Protein AF-A0AAW9K8Q8-F1 (afdb_monomer)

Organism: Carnobacterium maltaromaticum (NCBI:txid2751)

Mean predicted aligned error: 4.81 Å

Sequence (66 a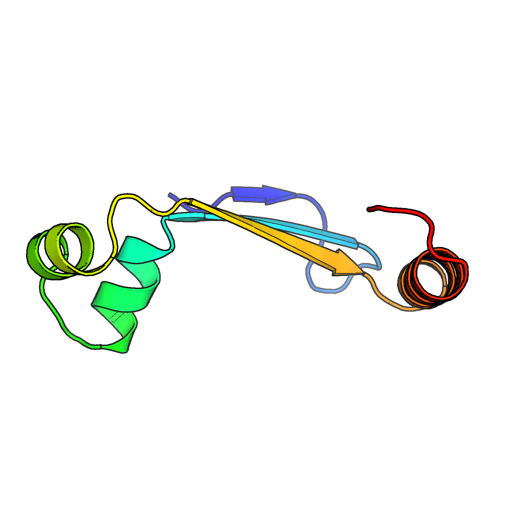a):
MTLYWGSANGHFLIRMYEKAKERAKKERKDYDMVLEEYGVVNRYELQLREHYAEFVIEELARGVPL

InterPro domains:
  IPR003491 Replication initiation protein-like, C-terminal [PF02486] (2-65)

Nearest PDB structures (foldseek):
  4cwc-assembly1_C  TM=7.912E-01  e=2.40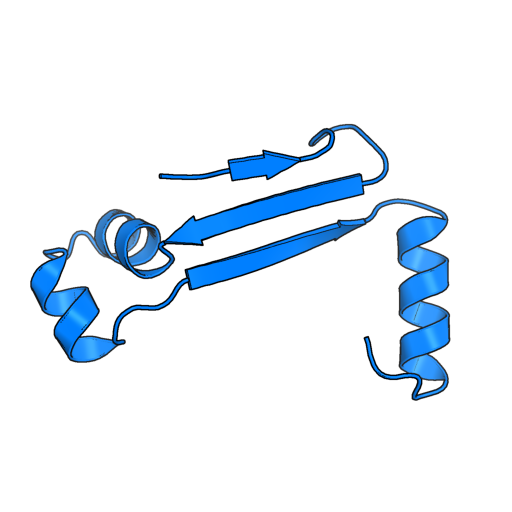5E-01  Staphylococcus aureus
  4cwe-assembly1_C  TM=7.925E-01  e=2.405E-01  Staphylococcus aureus
  6z1p-assembly1_Bf  TM=4.415E-01  e=9.417E+00  Tetrahymena thermophila SB210

Foldseek 3Di:
DKDWDDDPPDQKIKIKDFVLVVCCVVVVHDSVVSCVVPNGDIDIDIHGDDPVVVVVVVCVVVVNDD

Structure (mmCIF, N/CA/C/O backbone):
data_AF-A0AAW9K8Q8-F1
#
_entry.id   AF-A0AAW9K8Q8-F1
#
loop_
_atom_site.group_PDB
_atom_site.id
_atom_site.type_symbol
_atom_site.label_atom_id
_atom_site.label_alt_id
_atom_site.label_comp_id
_atom_site.label_asym_id
_atom_site.label_entity_id
_atom_site.label_seq_id
_atom_site.pdbx_PDB_ins_code
_atom_site.Cartn_x
_atom_site.Cartn_y
_atom_site.Cartn_z
_atom_site.occupancy
_atom_site.B_iso_or_equiv
_atom_site.auth_seq_id
_atom_site.auth_comp_id
_atom_site.auth_asym_id
_atom_site.auth_atom_id
_atom_site.pdbx_PDB_model_num
ATOM 1 N N . MET A 1 1 ? -3.072 -3.122 13.208 1.00 74.19 1 MET A N 1
ATOM 2 C CA . MET A 1 1 ? -1.613 -3.377 13.118 1.00 74.19 1 MET A CA 1
ATOM 3 C C . MET A 1 1 ? -1.146 -2.969 11.726 1.00 74.19 1 MET A C 1
ATOM 5 O O . MET A 1 1 ? -1.920 -3.149 10.795 1.00 74.19 1 MET A O 1
ATOM 9 N N . THR A 1 2 ? 0.056 -2.405 11.576 1.00 88.19 2 THR A N 1
ATOM 10 C CA . THR A 1 2 ? 0.627 -2.076 10.256 1.00 88.19 2 THR A CA 1
ATOM 11 C C . THR A 1 2 ? 1.978 -2.754 10.115 1.00 88.19 2 THR A C 1
ATOM 13 O O . THR A 1 2 ? 2.834 -2.592 10.981 1.00 88.19 2 THR A O 1
ATOM 16 N N . LEU A 1 3 ? 2.157 -3.505 9.034 1.00 91.50 3 LEU A N 1
ATOM 17 C CA . LEU A 1 3 ? 3.394 -4.197 8.702 1.00 91.50 3 LEU A CA 1
ATOM 18 C C . LEU A 1 3 ? 4.110 -3.454 7.575 1.00 91.50 3 LEU A C 1
ATOM 20 O O . LEU A 1 3 ? 3.483 -3.037 6.598 1.00 91.50 3 LEU A O 1
ATOM 24 N N . TYR A 1 4 ? 5.424 -3.325 7.721 1.00 93.00 4 TYR A N 1
ATOM 25 C CA . TYR A 1 4 ? 6.315 -2.726 6.737 1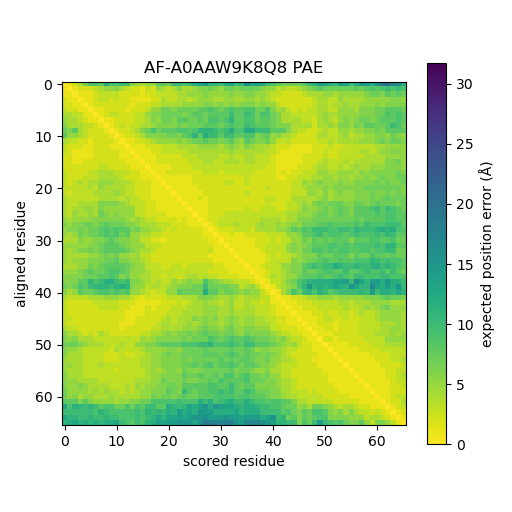.00 93.00 4 TYR A CA 1
ATOM 26 C C . TYR A 1 4 ? 7.387 -3.743 6.361 1.00 93.00 4 TYR A C 1
ATOM 28 O O . TYR A 1 4 ? 7.965 -4.374 7.246 1.00 93.00 4 TYR A O 1
ATOM 36 N N . TRP A 1 5 ? 7.674 -3.880 5.069 1.00 93.50 5 TRP A N 1
ATOM 37 C CA . TRP A 1 5 ? 8.773 -4.712 4.589 1.00 93.50 5 TRP A CA 1
ATOM 38 C C . TRP A 1 5 ? 9.584 -3.967 3.532 1.00 93.50 5 TRP A C 1
ATOM 40 O O . TRP A 1 5 ? 9.027 -3.492 2.547 1.00 93.50 5 TRP A O 1
ATOM 50 N N . GLY A 1 6 ? 10.891 -3.827 3.752 1.00 91.25 6 GLY A N 1
ATOM 51 C CA . GLY A 1 6 ? 11.754 -2.938 2.970 1.00 91.25 6 GLY A CA 1
ATOM 52 C C . GLY A 1 6 ? 11.979 -1.593 3.664 1.00 91.25 6 GLY A C 1
ATOM 53 O O . GLY A 1 6 ? 11.856 -1.486 4.885 1.00 91.25 6 GLY A O 1
ATOM 54 N N . SER A 1 7 ? 12.337 -0.564 2.895 1.00 90.62 7 SER A N 1
ATOM 55 C CA . SER A 1 7 ? 12.711 0.752 3.431 1.00 90.62 7 SER A CA 1
ATOM 56 C C . SER A 1 7 ? 11.985 1.874 2.703 1.00 90.62 7 SER A C 1
ATOM 58 O O . SER A 1 7 ? 11.975 1.920 1.477 1.00 90.62 7 SER A O 1
ATOM 60 N N . ALA A 1 8 ? 11.448 2.840 3.454 1.00 86.75 8 ALA A N 1
ATOM 61 C CA . ALA A 1 8 ? 10.787 4.020 2.887 1.00 86.75 8 ALA A CA 1
ATOM 62 C C . ALA A 1 8 ? 11.723 4.894 2.034 1.00 86.75 8 ALA A C 1
ATOM 64 O O . ALA A 1 8 ? 11.262 5.561 1.103 1.00 86.75 8 ALA A O 1
ATOM 65 N N . ASN A 1 9 ? 13.025 4.856 2.335 1.00 90.06 9 ASN A N 1
ATOM 66 C CA . ASN A 1 9 ? 14.079 5.542 1.585 1.00 90.06 9 ASN A CA 1
ATOM 67 C C . ASN A 1 9 ? 14.810 4.611 0.605 1.00 90.06 9 ASN A C 1
ATOM 69 O O . ASN A 1 9 ? 15.709 5.062 -0.093 1.00 90.06 9 ASN A O 1
ATOM 73 N N . GLY A 1 10 ? 14.462 3.322 0.575 1.00 88.06 10 GLY A N 1
ATOM 74 C CA . GLY A 1 10 ? 15.025 2.361 -0.367 1.00 88.06 10 GLY A CA 1
ATOM 75 C C . GLY A 1 10 ? 14.260 2.335 -1.688 1.00 88.06 10 GLY A C 1
ATOM 76 O O . GLY A 1 10 ? 13.259 3.031 -1.872 1.00 88.06 10 GLY A O 1
ATOM 77 N N . HIS A 1 11 ? 14.709 1.471 -2.597 1.00 90.31 11 HIS A N 1
ATOM 78 C CA . HIS A 1 11 ? 14.061 1.287 -3.897 1.00 90.31 11 HIS A CA 1
ATOM 79 C C . HIS A 1 11 ? 12.719 0.537 -3.818 1.00 90.31 11 HIS A C 1
ATOM 81 O O . HIS A 1 11 ? 11.953 0.553 -4.779 1.00 90.31 11 HIS A O 1
ATOM 87 N N . PHE A 1 12 ? 12.428 -0.104 -2.680 1.00 9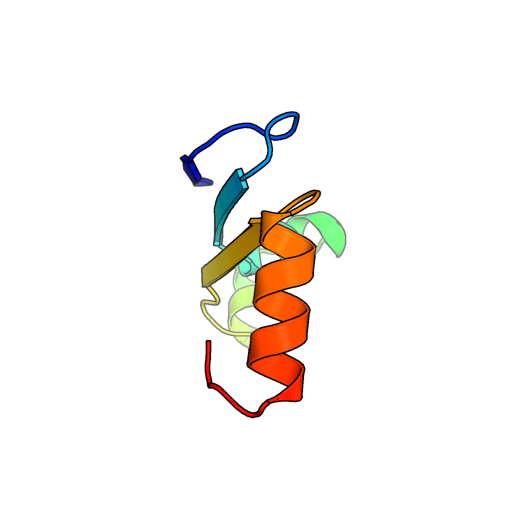1.94 12 PHE A N 1
ATOM 88 C CA . PHE A 1 12 ? 11.267 -0.966 -2.479 1.00 91.94 12 PHE A CA 1
ATOM 89 C C . PHE A 1 12 ? 10.736 -0.884 -1.041 1.00 91.94 12 PHE A C 1
ATOM 91 O O . PHE A 1 12 ? 11.501 -0.990 -0.073 1.00 91.94 12 PHE A O 1
ATOM 98 N N . LEU A 1 13 ? 9.413 -0.763 -0.908 1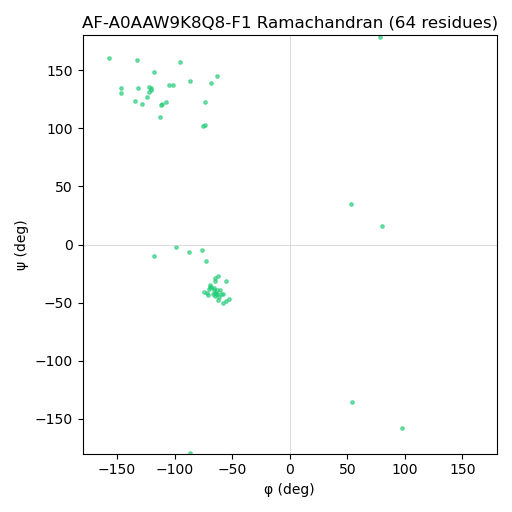.00 95.00 13 LEU A N 1
ATOM 99 C CA . LEU A 1 13 ? 8.690 -0.873 0.356 1.00 95.00 13 LEU A CA 1
ATOM 100 C C . LEU A 1 13 ? 7.304 -1.496 0.140 1.00 95.00 13 LEU A C 1
ATOM 102 O O . LEU A 1 13 ? 6.516 -1.002 -0.661 1.00 95.00 13 LEU A O 1
ATOM 106 N N . ILE A 1 14 ? 6.967 -2.508 0.936 1.00 94.62 14 ILE A N 1
ATOM 107 C CA . ILE A 1 14 ? 5.606 -3.030 1.086 1.00 94.62 14 ILE A CA 1
ATOM 108 C C . ILE A 1 14 ? 4.997 -2.506 2.385 1.00 94.62 14 ILE A C 1
ATOM 110 O O . ILE A 1 14 ? 5.639 -2.528 3.439 1.00 94.62 14 ILE A O 1
ATOM 114 N N . ARG A 1 15 ? 3.729 -2.089 2.319 1.00 95.00 15 ARG A N 1
ATOM 115 C CA . ARG A 1 15 ? 2.905 -1.736 3.482 1.00 95.00 15 ARG A CA 1
ATOM 116 C C . ARG A 1 15 ? 1.649 -2.588 3.508 1.00 95.00 15 ARG A C 1
ATOM 118 O O . ARG A 1 15 ? 0.937 -2.659 2.513 1.00 95.00 15 ARG A O 1
ATOM 125 N N . MET A 1 16 ? 1.352 -3.184 4.656 1.00 95.44 16 MET A N 1
ATOM 126 C CA . MET A 1 16 ? 0.138 -3.975 4.861 1.00 95.44 16 MET A CA 1
ATOM 127 C C . MET A 1 16 ? -0.574 -3.477 6.107 1.00 95.44 16 MET A C 1
ATOM 129 O O . MET A 1 16 ? 0.018 -3.450 7.188 1.00 95.44 16 MET A O 1
ATOM 133 N N . TYR A 1 17 ? -1.819 -3.037 5.968 1.00 93.50 17 TYR A N 1
ATOM 134 C CA . TYR A 1 17 ? -2.542 -2.427 7.080 1.00 93.50 17 TYR A CA 1
ATOM 135 C C . TYR A 1 17 ? -4.057 -2.497 6.928 1.00 93.50 17 TYR A C 1
ATOM 137 O O . TYR A 1 17 ? -4.601 -2.641 5.834 1.00 93.50 17 TYR A O 1
ATOM 145 N N . GLU A 1 18 ? -4.743 -2.332 8.054 1.00 92.44 18 GLU A N 1
ATOM 146 C CA . GLU A 1 18 ? -6.199 -2.221 8.115 1.00 92.44 18 GLU A CA 1
ATOM 147 C C . GLU A 1 18 ? -6.622 -0.828 7.627 1.00 92.44 18 GLU A C 1
ATOM 149 O O . GLU A 1 18 ? -6.514 0.169 8.350 1.00 92.44 18 GLU A O 1
ATOM 154 N N . LYS A 1 19 ? -7.105 -0.737 6.385 1.00 92.38 19 LYS A N 1
ATOM 155 C CA . LYS A 1 19 ? -7.490 0.539 5.767 1.00 92.38 19 LYS A CA 1
ATOM 156 C C . LYS A 1 19 ? -8.675 1.183 6.476 1.00 92.38 19 LYS A C 1
ATOM 158 O O . LYS A 1 19 ? -8.734 2.409 6.549 1.00 92.38 19 LYS A O 1
ATOM 163 N N . ALA A 1 20 ? -9.577 0.375 7.029 1.00 89.88 20 ALA A N 1
ATOM 164 C CA . ALA A 1 20 ? -10.696 0.856 7.835 1.00 89.88 20 ALA A CA 1
ATOM 165 C C . ALA A 1 20 ? -10.215 1.676 9.049 1.00 89.88 20 ALA A C 1
ATOM 167 O O . ALA A 1 20 ? -10.718 2.770 9.289 1.00 89.88 20 ALA A O 1
ATOM 168 N N . LYS A 1 21 ? -9.158 1.235 9.749 1.00 90.25 21 LYS A N 1
ATOM 169 C CA . LYS A 1 21 ? -8.586 1.984 10.885 1.00 90.25 21 LYS A CA 1
ATOM 170 C C . LYS A 1 21 ? -7.973 3.316 10.457 1.00 90.25 21 LYS A C 1
ATOM 172 O O . LYS A 1 21 ? -8.116 4.317 11.157 1.00 90.25 21 LYS A O 1
ATOM 177 N N . GLU A 1 22 ? -7.304 3.352 9.305 1.00 90.38 22 GLU A N 1
ATOM 178 C CA . GLU A 1 22 ? -6.767 4.606 8.761 1.00 90.38 22 GLU A CA 1
ATOM 179 C C . GLU A 1 22 ? -7.891 5.587 8.397 1.00 90.38 22 GLU A C 1
ATOM 181 O O . GLU A 1 22 ? -7.803 6.768 8.733 1.00 90.38 22 GLU A O 1
ATOM 186 N N . ARG A 1 23 ? -8.960 5.100 7.751 1.00 90.06 23 ARG A N 1
ATOM 187 C CA . ARG A 1 23 ? -10.135 5.912 7.400 1.00 90.06 23 ARG A CA 1
ATOM 188 C C . ARG A 1 23 ? -10.829 6.463 8.637 1.00 90.06 23 ARG A C 1
ATOM 190 O O . ARG A 1 23 ? -11.031 7.669 8.697 1.00 90.06 23 ARG A O 1
ATOM 197 N N . ALA A 1 24 ? -11.086 5.628 9.645 1.00 91.94 24 ALA A N 1
ATOM 198 C CA . ALA A 1 24 ? -11.667 6.058 10.917 1.00 91.94 24 ALA A CA 1
ATOM 199 C C . ALA A 1 24 ? -10.868 7.215 11.536 1.00 91.94 24 ALA A C 1
ATOM 201 O O . ALA A 1 24 ? -11.423 8.266 11.858 1.00 91.94 24 ALA A O 1
ATOM 202 N N . LYS A 1 25 ? -9.533 7.091 11.574 1.00 91.75 25 LYS A N 1
ATOM 203 C CA . LYS A 1 25 ? -8.647 8.159 12.058 1.00 91.75 25 LYS A CA 1
ATOM 204 C C . LYS A 1 25 ? -8.706 9.428 11.197 1.00 91.75 25 LYS A C 1
ATOM 206 O O . LYS A 1 25 ? -8.695 10.529 11.744 1.00 91.75 25 LYS A O 1
ATOM 211 N N . LYS A 1 26 ? -8.730 9.295 9.868 1.00 91.69 26 LYS A N 1
ATOM 212 C CA . LYS A 1 26 ? -8.722 10.429 8.927 1.00 91.69 26 LYS A CA 1
ATOM 213 C C . LYS A 1 26 ? -10.050 11.187 8.919 1.00 91.69 26 LYS A C 1
ATOM 215 O O . LYS A 1 26 ? -10.051 12.413 8.884 1.00 91.69 26 LYS A O 1
ATOM 220 N N . GLU A 1 27 ? -11.156 10.457 8.961 1.00 91.62 27 GLU A N 1
ATOM 221 C CA . GLU A 1 27 ? -12.521 10.987 8.918 1.00 91.62 27 GLU A CA 1
ATOM 222 C C . GLU A 1 27 ? -13.050 11.352 10.313 1.00 91.62 27 GLU A C 1
ATOM 224 O O . GLU A 1 27 ? -14.119 11.943 10.420 1.00 91.62 27 GLU A O 1
ATOM 229 N N . ARG A 1 28 ? -12.297 11.035 11.380 1.00 91.31 28 ARG A N 1
ATOM 230 C CA . ARG A 1 28 ? -12.713 11.179 12.789 1.00 91.31 28 ARG A CA 1
ATOM 231 C C . ARG A 1 28 ? -14.055 10.492 13.073 1.00 91.31 28 ARG A C 1
ATOM 233 O O . ARG A 1 28 ? -14.850 10.984 13.869 1.00 91.31 28 ARG A O 1
ATOM 240 N N . LYS A 1 29 ? -14.288 9.365 12.404 1.00 91.56 29 LYS A N 1
ATOM 241 C CA . LYS A 1 29 ? -15.450 8.498 12.600 1.00 91.56 29 LYS A CA 1
ATOM 242 C C . LYS A 1 29 ? -15.099 7.373 13.562 1.00 91.56 29 LYS A C 1
ATOM 244 O O . LYS A 1 29 ? -13.929 7.005 13.696 1.00 91.56 29 LYS A O 1
ATOM 249 N N . ASP A 1 30 ? -16.127 6.819 14.191 1.00 92.81 30 ASP A N 1
ATOM 250 C CA . ASP A 1 30 ? -15.975 5.587 14.947 1.00 92.81 30 ASP A CA 1
ATOM 251 C C . ASP A 1 30 ? -15.571 4.430 14.018 1.00 92.81 30 ASP A C 1
ATOM 253 O O . ASP A 1 30 ? -15.956 4.386 12.845 1.00 92.81 30 ASP A O 1
ATOM 257 N N . TYR A 1 31 ? -14.745 3.520 14.530 1.00 89.44 31 TYR A N 1
ATOM 258 C CA . TYR A 1 31 ? -14.224 2.411 13.740 1.00 89.44 31 TYR A CA 1
ATOM 259 C C . TYR A 1 31 ? -15.333 1.468 13.268 1.00 89.44 31 TYR A C 1
ATOM 261 O O . TYR A 1 31 ? -15.298 1.043 12.112 1.00 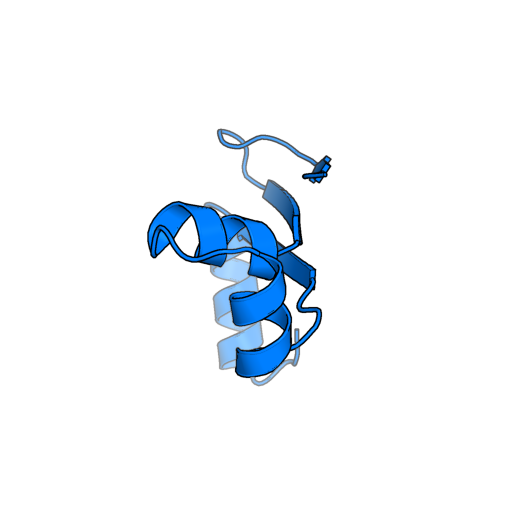89.44 31 TYR A O 1
ATOM 269 N N . ASP A 1 32 ? -16.329 1.199 14.112 1.00 90.50 32 ASP A N 1
ATOM 270 C CA . ASP A 1 32 ? -17.405 0.265 13.790 1.00 90.50 32 ASP A CA 1
ATOM 271 C C . ASP A 1 32 ? -18.316 0.847 12.703 1.00 90.50 32 ASP A C 1
ATOM 273 O O . ASP A 1 32 ? -18.646 0.154 11.744 1.00 90.50 32 ASP A O 1
ATOM 277 N N . MET A 1 33 ? -18.588 2.158 12.740 1.00 90.50 33 MET A N 1
ATOM 278 C CA . MET A 1 33 ? -19.311 2.846 11.657 1.00 90.50 33 MET A CA 1
ATOM 279 C C . MET A 1 33 ? -18.573 2.750 10.316 1.00 90.50 33 MET A C 1
ATOM 281 O O . MET A 1 33 ? -19.186 2.568 9.267 1.00 90.50 33 MET A O 1
ATOM 285 N N . VAL A 1 34 ? -17.241 2.863 10.327 1.00 89.56 34 VAL A N 1
ATOM 286 C CA . VAL A 1 34 ? -16.432 2.727 9.106 1.00 89.56 34 VAL A CA 1
ATOM 287 C C . VAL A 1 34 ? -16.435 1.286 8.594 1.00 89.56 34 VAL A C 1
ATOM 289 O O . VAL A 1 34 ? -16.418 1.079 7.381 1.00 89.56 34 VAL A O 1
ATOM 292 N N . LEU A 1 35 ? -16.468 0.292 9.483 1.00 89.56 35 LEU A N 1
ATOM 293 C CA . LEU A 1 35 ? -16.622 -1.108 9.091 1.00 89.56 35 LEU A CA 1
ATOM 294 C C . LEU A 1 35 ? -18.007 -1.402 8.512 1.00 89.56 35 LEU A C 1
ATOM 296 O O . LEU A 1 35 ? -18.094 -2.176 7.565 1.00 89.56 35 LEU A O 1
ATOM 300 N N . GLU A 1 36 ? -19.068 -0.791 9.030 1.00 90.56 36 GLU A N 1
ATOM 301 C CA . GLU A 1 36 ? -20.409 -0.922 8.452 1.00 90.56 36 GLU A CA 1
ATOM 302 C C . GLU A 1 36 ? -20.497 -0.269 7.066 1.00 90.56 36 GLU A C 1
ATOM 304 O O . GLU A 1 36 ? -21.061 -0.849 6.141 1.00 90.56 36 GLU A O 1
ATOM 309 N N . GLU A 1 37 ? -19.902 0.916 6.899 1.00 90.12 37 GLU A N 1
ATOM 310 C CA . GLU A 1 37 ? -19.964 1.684 5.650 1.00 90.12 37 GLU A CA 1
ATOM 311 C C . GLU A 1 37 ? -19.075 1.086 4.542 1.00 90.12 37 GLU A C 1
ATOM 313 O O . GLU A 1 37 ? -19.474 1.041 3.378 1.00 90.12 37 GLU A O 1
ATOM 318 N N . TYR A 1 38 ? -17.867 0.623 4.884 1.00 85.06 38 TYR A N 1
ATOM 319 C CA . TYR A 1 38 ? -16.853 0.202 3.905 1.00 85.06 38 TYR A CA 1
ATOM 320 C C . TYR A 1 38 ? -16.447 -1.274 3.999 1.00 85.06 38 TYR A C 1
ATOM 322 O O . TYR A 1 38 ? -15.731 -1.759 3.119 1.00 85.06 38 TYR A O 1
ATOM 330 N N . GLY A 1 39 ? -16.863 -1.988 5.045 1.00 85.31 39 GLY A N 1
ATOM 331 C CA . GLY A 1 39 ? -16.439 -3.358 5.326 1.00 85.31 39 GLY A CA 1
ATOM 332 C C . GLY A 1 39 ? -15.045 -3.470 5.958 1.00 85.31 39 GLY A C 1
ATOM 333 O O . GLY A 1 39 ? -14.310 -2.495 6.150 1.00 85.31 39 GLY A O 1
ATOM 334 N N . VAL A 1 40 ? -14.644 -4.712 6.253 1.00 79.75 40 VAL A N 1
ATOM 335 C CA . VAL A 1 40 ? -13.271 -5.036 6.667 1.00 79.75 40 VAL A CA 1
ATOM 336 C C . VAL A 1 40 ? -12.358 -4.954 5.447 1.00 79.75 40 VAL A C 1
ATOM 338 O O . VAL A 1 40 ? -12.315 -5.861 4.618 1.00 79.75 40 VAL A O 1
ATOM 341 N N . VAL A 1 41 ? -11.602 -3.861 5.343 1.00 85.62 41 VAL A N 1
ATOM 342 C CA . VAL A 1 41 ? -10.677 -3.634 4.226 1.00 85.62 41 VAL A CA 1
ATOM 343 C C . VAL A 1 41 ? -9.237 -3.667 4.722 1.00 85.62 41 VAL A C 1
ATOM 345 O O . VAL A 1 41 ? -8.771 -2.732 5.377 1.00 85.62 41 VAL A O 1
ATOM 348 N N . ASN A 1 42 ? -8.509 -4.720 4.353 1.00 89.88 42 ASN A N 1
ATOM 349 C CA . ASN A 1 42 ? -7.049 -4.735 4.408 1.00 89.88 42 ASN A CA 1
ATOM 350 C C . ASN A 1 42 ? -6.492 -4.142 3.116 1.00 89.88 42 ASN A C 1
ATOM 352 O O . ASN A 1 42 ? -7.025 -4.386 2.033 1.00 89.88 42 ASN A O 1
ATOM 356 N N . ARG A 1 43 ? -5.420 -3.357 3.219 1.00 92.25 43 ARG A N 1
ATOM 357 C CA . ARG A 1 43 ? -4.714 -2.826 2.058 1.00 92.25 43 ARG A CA 1
ATOM 358 C C . ARG A 1 43 ? -3.267 -3.283 2.050 1.00 92.25 43 ARG A C 1
ATOM 360 O O . ARG A 1 43 ? -2.571 -3.175 3.057 1.00 92.25 43 ARG A O 1
ATOM 367 N N . TYR A 1 44 ? -2.845 -3.720 0.871 1.00 92.75 44 TYR A N 1
ATOM 368 C CA . TYR A 1 44 ? -1.478 -4.061 0.521 1.00 92.75 44 TYR A CA 1
ATOM 369 C C . TYR A 1 44 ? -1.000 -3.014 -0.482 1.00 92.75 44 TYR A C 1
ATOM 371 O O . TYR A 1 44 ? -1.632 -2.814 -1.517 1.00 92.75 44 TYR A O 1
ATOM 379 N N . GLU A 1 45 ? 0.055 -2.285 -0.146 1.00 93.12 45 GLU A N 1
ATOM 380 C CA . GLU A 1 45 ? 0.630 -1.254 -1.006 1.00 93.12 45 GLU A CA 1
ATOM 381 C C . GLU A 1 45 ? 2.077 -1.600 -1.319 1.00 93.12 45 GLU A C 1
ATOM 383 O O . GLU A 1 45 ? 2.853 -1.916 -0.415 1.00 93.12 45 GLU A O 1
ATOM 388 N N . LEU A 1 46 ? 2.423 -1.488 -2.598 1.00 92.62 46 LEU A N 1
ATOM 389 C CA . LEU A 1 46 ? 3.774 -1.628 -3.106 1.00 92.62 46 LEU A CA 1
ATOM 390 C C . LEU A 1 46 ? 4.290 -0.249 -3.517 1.00 92.62 46 LEU A C 1
ATOM 392 O O . LEU A 1 46 ? 3.682 0.429 -4.343 1.00 92.62 46 LEU A O 1
ATOM 396 N N . GLN A 1 47 ? 5.406 0.169 -2.935 1.00 94.31 47 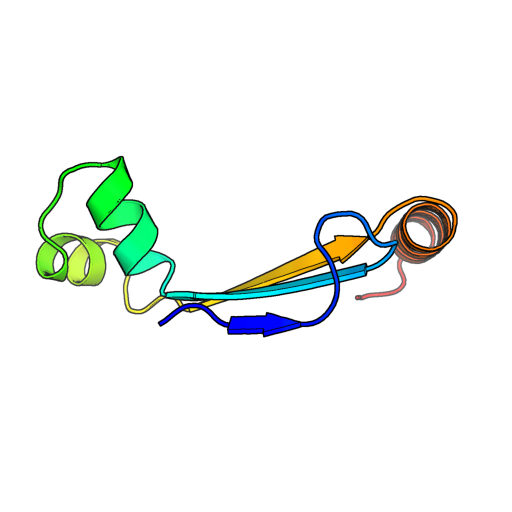GLN A N 1
ATOM 397 C CA . GLN A 1 47 ? 6.115 1.381 -3.309 1.00 94.31 47 GLN A CA 1
ATOM 398 C C . GLN A 1 47 ? 7.441 0.992 -3.959 1.00 94.31 47 GLN A C 1
ATOM 400 O O . GLN A 1 47 ? 8.285 0.357 -3.328 1.00 94.31 47 GLN A O 1
ATOM 405 N N . LEU A 1 48 ? 7.616 1.420 -5.206 1.00 94.00 48 LEU A N 1
ATOM 406 C CA . LEU A 1 48 ? 8.811 1.203 -6.017 1.00 94.00 48 LEU A CA 1
ATOM 407 C C . LEU A 1 48 ? 9.437 2.553 -6.365 1.00 94.00 48 LEU A C 1
ATOM 409 O O . LEU A 1 48 ? 8.726 3.552 -6.500 1.00 94.00 48 LEU A O 1
ATOM 413 N N . ARG A 1 49 ? 10.762 2.595 -6.507 1.00 93.00 49 ARG A N 1
ATOM 414 C CA . ARG A 1 49 ? 11.500 3.780 -6.966 1.00 93.00 49 ARG A CA 1
ATOM 415 C C . ARG A 1 49 ? 12.508 3.408 -8.050 1.00 93.00 49 ARG A C 1
ATOM 417 O O . ARG A 1 49 ? 12.957 2.264 -8.114 1.00 93.00 49 ARG A O 1
ATOM 424 N N . GLU A 1 50 ? 12.900 4.413 -8.831 1.00 93.06 50 GLU A N 1
ATOM 425 C CA . GLU A 1 50 ? 13.944 4.320 -9.860 1.00 93.06 50 GLU A CA 1
ATOM 426 C C . GLU A 1 50 ? 13.673 3.183 -10.861 1.00 93.06 50 GLU A C 1
ATOM 428 O O . GLU A 1 50 ? 12.534 3.007 -11.290 1.00 93.06 50 GLU A O 1
ATOM 433 N N . HIS A 1 51 ? 14.695 2.393 -11.195 1.00 92.50 51 HIS A N 1
ATOM 434 C CA . HIS A 1 51 ? 14.637 1.328 -12.193 1.00 92.50 51 HIS A CA 1
ATOM 435 C C . HIS A 1 51 ? 13.529 0.292 -11.936 1.00 92.50 51 HIS A C 1
ATOM 437 O O . HIS A 1 51 ? 12.952 -0.224 -12.888 1.00 92.50 51 HIS A O 1
ATOM 443 N N . TYR A 1 52 ? 13.165 0.012 -10.675 1.00 89.56 52 TYR A N 1
ATOM 444 C CA . TYR A 1 52 ? 12.037 -0.882 -10.376 1.00 89.56 52 TYR A CA 1
ATOM 445 C C . TYR A 1 52 ? 10.687 -0.270 -10.761 1.00 89.56 52 TYR A C 1
ATOM 447 O O . TYR A 1 52 ? 9.791 -0.987 -11.202 1.00 89.56 52 TYR A O 1
ATOM 455 N N . ALA A 1 53 ? 10.526 1.043 -10.579 1.00 92.56 53 ALA A N 1
ATOM 456 C CA . ALA A 1 53 ? 9.305 1.736 -10.970 1.00 92.56 53 ALA A CA 1
ATOM 457 C C . ALA A 1 53 ? 9.1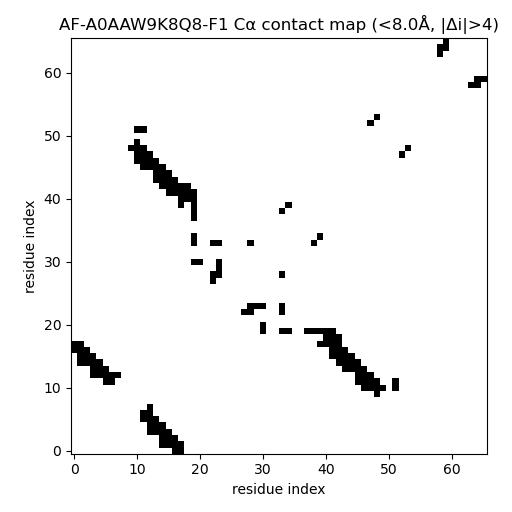91 1.820 -12.497 1.00 92.56 53 ALA A C 1
ATOM 459 O O . ALA A 1 53 ? 8.121 1.546 -13.034 1.00 92.56 53 ALA A O 1
ATOM 460 N N . GLU A 1 54 ? 10.292 2.139 -13.183 1.00 94.50 54 GLU A N 1
ATOM 461 C CA . GLU A 1 54 ? 10.353 2.166 -14.651 1.00 94.50 54 GLU A CA 1
ATOM 462 C C . GLU A 1 54 ? 9.987 0.804 -15.243 1.00 94.50 54 GLU A C 1
ATOM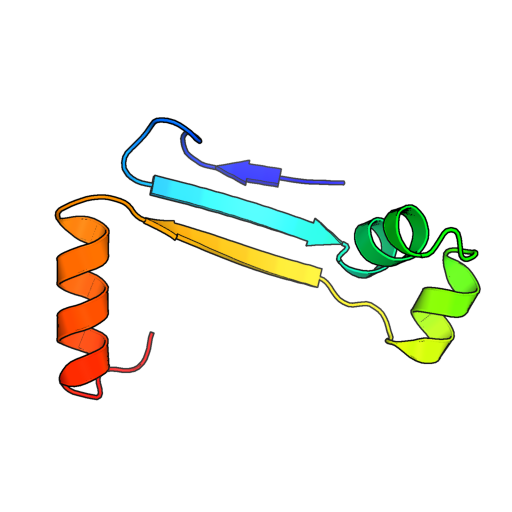 464 O O . GLU A 1 54 ? 9.064 0.718 -16.051 1.00 94.50 54 GLU A O 1
ATOM 469 N N . PHE A 1 55 ? 10.619 -0.269 -14.757 1.00 93.25 55 PHE A N 1
ATOM 470 C CA . PHE A 1 55 ? 10.342 -1.632 -15.205 1.00 93.25 55 PHE A CA 1
ATOM 471 C C . PHE A 1 55 ? 8.859 -2.005 -15.071 1.00 93.25 55 PHE A C 1
ATOM 473 O O . PHE A 1 55 ? 8.244 -2.482 -16.021 1.00 93.25 55 PHE A O 1
ATOM 480 N N . VAL A 1 56 ? 8.255 -1.752 -13.906 1.00 92.00 56 VAL A N 1
ATOM 481 C CA . VAL A 1 56 ? 6.845 -2.093 -13.666 1.00 92.00 56 VAL A CA 1
ATOM 482 C C . VAL A 1 56 ? 5.896 -1.280 -14.546 1.00 92.00 56 VAL A C 1
ATOM 484 O O . VAL A 1 56 ? 4.900 -1.816 -15.029 1.00 92.00 56 VAL A O 1
ATOM 487 N N . ILE A 1 57 ? 6.196 -0.002 -14.784 1.00 93.06 57 ILE A N 1
ATOM 488 C CA . ILE A 1 57 ? 5.400 0.839 -15.685 1.00 93.06 57 ILE A CA 1
ATOM 489 C C . ILE A 1 57 ? 5.489 0.322 -17.125 1.00 93.06 57 ILE A C 1
ATOM 491 O O . ILE A 1 57 ? 4.465 0.266 -17.805 1.00 93.06 57 ILE A O 1
ATOM 495 N N . GLU A 1 58 ? 6.675 -0.078 -17.587 1.00 95.19 58 GLU A N 1
ATOM 496 C CA . GLU A 1 58 ? 6.845 -0.664 -18.920 1.00 95.19 58 GLU A CA 1
ATOM 497 C C . GLU A 1 58 ? 6.057 -1.966 -19.088 1.00 95.19 58 GLU A C 1
ATOM 499 O O . GLU A 1 58 ? 5.365 -2.136 -20.092 1.00 95.19 58 GLU A O 1
ATOM 504 N N . GLU A 1 59 ? 6.118 -2.868 -18.108 1.00 94.06 59 GLU A N 1
ATOM 505 C CA . GLU A 1 59 ? 5.384 -4.138 -18.142 1.00 94.06 59 GLU A CA 1
ATOM 506 C C . GLU A 1 59 ? 3.864 -3.916 -18.133 1.00 94.06 59 GLU A C 1
ATOM 508 O O . GLU A 1 59 ? 3.141 -4.503 -18.943 1.00 94.06 59 GLU A O 1
ATOM 513 N N . LEU A 1 60 ? 3.377 -2.988 -17.303 1.00 91.81 60 LEU A N 1
ATOM 514 C CA . LEU A 1 60 ? 1.974 -2.573 -17.315 1.00 91.81 60 LEU A CA 1
ATOM 515 C C . LEU A 1 60 ? 1.556 -1.989 -18.670 1.00 91.81 60 LEU A C 1
ATOM 517 O O . LEU A 1 60 ? 0.479 -2.309 -19.173 1.00 91.81 60 LEU A O 1
ATOM 521 N N . ALA A 1 61 ? 2.401 -1.154 -19.283 1.00 93.25 61 ALA A N 1
ATOM 522 C CA . ALA A 1 61 ? 2.141 -0.582 -20.604 1.00 93.25 61 ALA A CA 1
ATOM 523 C C . ALA A 1 61 ? 2.109 -1.655 -21.708 1.00 93.25 61 ALA A C 1
ATOM 525 O O . ALA A 1 61 ? 1.382 -1.505 -22.690 1.00 93.25 61 ALA A O 1
ATOM 526 N N . ARG A 1 62 ? 2.847 -2.758 -21.530 1.00 95.12 62 ARG A N 1
ATOM 527 C CA . ARG A 1 62 ? 2.795 -3.953 -22.391 1.00 95.12 62 ARG A CA 1
ATOM 528 C C . ARG A 1 62 ? 1.561 -4.828 -22.136 1.00 95.12 62 ARG A C 1
ATOM 530 O O . ARG A 1 62 ? 1.350 -5.795 -22.864 1.00 95.12 62 ARG A O 1
ATOM 537 N N . GLY A 1 63 ? 0.735 -4.492 -21.144 1.00 92.88 63 GLY A N 1
ATOM 538 C CA . GLY A 1 63 ? -0.462 -5.247 -20.777 1.00 92.88 63 GLY A CA 1
ATOM 539 C C . GLY A 1 63 ? -0.175 -6.479 -19.920 1.00 92.88 63 GLY A C 1
ATOM 540 O O . GLY A 1 63 ? -1.044 -7.342 -19.796 1.00 92.88 63 GLY A O 1
ATOM 541 N N . VAL A 1 64 ? 1.022 -6.578 -19.335 1.00 88.50 64 VAL A N 1
ATOM 542 C CA . VAL A 1 64 ? 1.342 -7.638 -18.378 1.00 88.50 64 VAL A CA 1
ATOM 543 C C . VAL A 1 64 ? 0.623 -7.324 -17.059 1.00 88.50 64 VAL A C 1
ATOM 545 O O . VAL A 1 64 ? 0.806 -6.233 -16.512 1.00 88.50 64 VAL A O 1
ATOM 548 N N . PRO A 1 65 ? -0.228 -8.230 -16.546 1.00 79.81 65 PRO A N 1
ATOM 549 C CA . PRO A 1 65 ? -0.883 -8.029 -15.260 1.00 79.81 65 PRO A CA 1
ATOM 550 C C . PRO A 1 65 ? 0.137 -8.104 -14.114 1.00 79.81 65 PRO A C 1
ATOM 552 O O . PRO A 1 65 ? 1.021 -8.962 -14.127 1.00 79.81 65 PRO A O 1
ATOM 555 N N . LEU A 1 66 ? -0.017 -7.208 -13.132 1.00 67.62 66 LEU A N 1
ATOM 556 C CA . LEU A 1 66 ? 0.725 -7.212 -11.863 1.00 67.62 66 LEU A CA 1
ATOM 557 C C . LEU A 1 66 ? 0.082 -8.121 -10.816 1.00 67.62 66 LEU A C 1
ATOM 559 O O . LEU A 1 66 ? -1.169 -8.135 -10.746 1.00 67.62 66 LEU A O 1
#

Solvent-accessible surface area (backbone atoms only — not comparable to full-atom values): 3844 Å² total; per-residue (Å²): 118,76,49,76,47,77,34,95,89,50,56,41,28,39,39,38,33,49,46,36,59,53,46,14,66,73,70,73,45,58,55,68,61,35,33,72,77,69,35,93,37,75,42,80,46,82,46,61,36,68,72,60,36,53,51,52,52,53,40,46,75,74,67,50,86,132

pLDDT: mean 90.57, std 4.66, range [67.62, 95.44]

Radius of gyration: 15.52 Å; Cα contacts (8 Å, |Δi|>4): 83; chains: 1; bounding box: 35×19×37 Å

Secondary structure (DSSP, 8-state):
-EEEEE-TTSSEEEEEEEHHHHHHHHHT--HHHHHHHH-S-EEEEEEE-THHHHHHHHHHHTT---